Protein AF-0000000073371362 (afdb_homodimer)

Foldseek 3Di:
DDDDPQLLQQVLLCLLVVLCVVVVHDLVRLCVQLVHDSVVNVCSNRSVDDDDPSSLCSSCVSSVHDSVVSSPDDGD/DDDDPQLLQQVLLCLLVVLCVVVVHDLVRLCVQLVHDSVVNVCSNRSVDDDDPSSLCSSCVSSVHDSVVSSPDDGD

Sequence (152 aa):
MNISEETFLVNLGVHVRQLREKKGLSQQGLADDCNINKSQIARLEVAKVNTGIKTLVKIANALDIEPKELLDFTLKMNISEETFLVNLGVHVRQLREKKGLSQQGLADDCNINKSQIARLEVAKVNTGIKTLVKIANALDIEPKELLDFTLK

InterPro domains:
  IPR001387 Cro/C1-type, helix-turn-helix domain [PF01381] (16-70)
  IPR001387 Cro/C1-type, helix-turn-helix domain [PS50943] (16-70)
  IPR001387 Cro/C1-type, helix-turn-helix domain [SM00530] (15-70)
  IPR001387 Cro/C1-type, helix-turn-helix domain [cd00093] (16-70)
  IPR010982 Lambda repressor-like, DNA-binding domain superfamily [G3DSA:1.10.260.40] (2-74)
  IPR010982 Lambda repressor-like, DNA-binding domain superfamily [SSF47413] (8-73)
  IPR050807 Transcriptional regulator/dioxygenase, bacterial-type [PTHR46797] (11-72)

Organism: Flavobacterium johnsoniae (strain ATCC 17061 / DSM 2064 / JCM 8514 / BCRC 14874 / CCUG 350202 / NBRC 14942 / NCIMB 11054 / UW101) (NCBI:txid376686)

pLDDT: mean 96.14, std 4.43, range [72.12, 98.56]

Radius of gyration: 14.93 Å; Cα contacts (8 Å, |Δi|>4): 212; chains: 2; bounding box: 27×41×33 Å

Nearest PDB structures (foldseek):
  1y7y-assembly1_B  TM=9.967E-01  e=3.323E-05  Aeromonas hydrophila
  2b5a-assembly1_A  TM=9.493E-01  e=4.126E-05  [Bacillus] caldolyticus
  3f52-assembly1_A  TM=9.263E-01  e=3.057E-04  Corynebacterium glutamicum
  3f51-assembly1_A  TM=9.437E-01  e=4.976E-04  Corynebacterium glutamicum
  3f52-assembly1_E  TM=8.879E-01  e=7.672E-04  Corynebacterium glutamicum

Secondary structure (DSSP, 8-state):
----HHHHHHHHHHHHHHHHHHTT--HHHHHHHHTS-HHHHHHHHTT-S--BHHHHHHHHHHHTS-HHHHT-----/----HHHHHHHHHHHHHHHHHHTT--HHHHHHHHTS-HHHHHHHHTT-S--BHHHHHHHHHHHTS-HHHHT-----

Structure (mmCIF, N/CA/C/O backbone):
data_AF-0000000073371362-model_v1
#
loop_
_entity.id
_entity.type
_entity.pdbx_description
1 polymer 'Helix-turn-helix domain protein'
#
loop_
_atom_site.group_PDB
_atom_site.id
_atom_site.type_symbol
_atom_site.label_atom_id
_atom_site.label_alt_id
_atom_site.label_comp_id
_atom_site.label_asym_id
_atom_site.label_entity_id
_atom_site.label_seq_id
_atom_site.pdbx_PDB_ins_code
_atom_site.Cartn_x
_atom_site.Cartn_y
_atom_site.Cartn_z
_atom_site.occupancy
_atom_site.B_iso_or_equiv
_atom_site.auth_seq_id
_atom_site.auth_comp_id
_atom_site.auth_asym_id
_atom_site.auth_atom_id
_atom_site.pdbx_PDB_model_num
ATOM 1 N N . MET A 1 1 ? 12.594 -12.391 -0.329 1 72.12 1 MET A N 1
ATOM 2 C CA . MET A 1 1 ? 12.82 -11.508 0.809 1 72.12 1 MET A CA 1
ATOM 3 C C . MET A 1 1 ? 11.758 -11.703 1.878 1 72.12 1 MET A C 1
ATOM 5 O O . MET A 1 1 ? 10.578 -11.891 1.56 1 72.12 1 MET A O 1
ATOM 9 N N . ASN A 1 2 ? 12.133 -12.078 3.119 1 85.88 2 ASN A N 1
ATOM 10 C CA . ASN A 1 2 ? 11.188 -12.438 4.172 1 85.88 2 ASN A CA 1
ATOM 11 C C . ASN A 1 2 ? 10.93 -11.266 5.117 1 85.88 2 ASN A C 1
ATOM 13 O O . ASN A 1 2 ? 11.375 -11.281 6.266 1 85.88 2 ASN A O 1
ATOM 17 N N . ILE A 1 3 ? 10.195 -10.391 4.645 1 89.12 3 ILE A N 1
ATOM 18 C CA . ILE A 1 3 ? 9.867 -9.203 5.438 1 89.12 3 ILE A CA 1
ATOM 19 C C . ILE A 1 3 ? 8.641 -9.477 6.293 1 89.12 3 ILE A C 1
ATOM 21 O O . ILE A 1 3 ? 7.62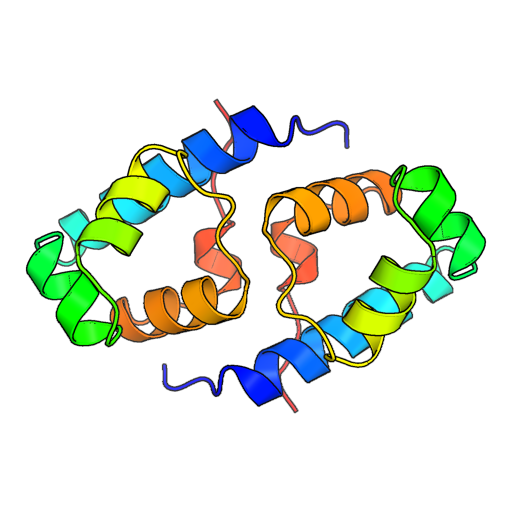9 -9.984 5.801 1 89.12 3 ILE A O 1
ATOM 25 N N . SER A 1 4 ? 8.75 -9.211 7.582 1 95.44 4 SER A N 1
ATOM 26 C CA . SER A 1 4 ? 7.609 -9.32 8.484 1 95.44 4 SER A CA 1
ATOM 27 C C . SER A 1 4 ? 6.586 -8.227 8.227 1 95.44 4 SER A C 1
ATOM 29 O O . SER A 1 4 ? 6.93 -7.043 8.188 1 95.44 4 SER A O 1
ATOM 31 N N . GLU A 1 5 ? 5.305 -8.586 8.086 1 95.81 5 GLU A N 1
ATOM 32 C CA . GLU A 1 5 ? 4.25 -7.617 7.789 1 95.81 5 GLU A CA 1
ATOM 33 C C . GLU A 1 5 ? 4.102 -6.605 8.922 1 95.81 5 GLU A C 1
ATOM 35 O O . GLU A 1 5 ? 3.977 -5.402 8.672 1 95.81 5 GLU A O 1
ATOM 40 N N . GLU A 1 6 ? 4.152 -7.09 10.086 1 95.31 6 GLU A N 1
ATOM 41 C CA . GLU A 1 6 ? 3.967 -6.23 11.25 1 95.31 6 GLU A CA 1
ATOM 42 C C . GLU A 1 6 ? 5.09 -5.203 11.359 1 95.31 6 GLU A C 1
ATOM 44 O O . GLU A 1 6 ? 4.832 -4.016 11.578 1 95.31 6 GLU A O 1
ATOM 49 N N . THR A 1 7 ? 6.305 -5.676 11.242 1 95.75 7 THR A N 1
ATOM 50 C CA . THR A 1 7 ? 7.457 -4.789 11.32 1 95.75 7 THR A CA 1
ATOM 51 C C . THR A 1 7 ? 7.41 -3.746 10.203 1 95.75 7 THR A C 1
ATOM 53 O O . THR A 1 7 ? 7.773 -2.588 10.414 1 95.75 7 THR A O 1
ATOM 56 N N . PHE A 1 8 ? 6.934 -4.148 9.102 1 97.44 8 PHE A N 1
ATOM 57 C CA . PHE A 1 8 ? 6.852 -3.23 7.969 1 97.44 8 PHE A CA 1
ATOM 58 C C . PHE A 1 8 ? 5.855 -2.111 8.258 1 97.44 8 PHE A C 1
ATOM 60 O O . PHE A 1 8 ? 6.129 -0.943 7.969 1 97.44 8 PHE A O 1
ATOM 67 N N . LEU A 1 9 ? 4.738 -2.469 8.836 1 97.19 9 LEU A N 1
ATOM 68 C CA . LEU A 1 9 ? 3.711 -1.479 9.141 1 97.19 9 LEU A CA 1
ATOM 69 C C . LEU A 1 9 ? 4.215 -0.469 10.164 1 97.19 9 LEU A C 1
ATOM 71 O O . LEU A 1 9 ? 3.92 0.725 10.07 1 97.19 9 LEU A O 1
ATOM 75 N N . VAL A 1 10 ? 4.934 -0.967 11.125 1 97.25 10 VAL A N 1
ATOM 76 C CA . VAL A 1 10 ? 5.484 -0.095 12.164 1 97.25 10 VAL A CA 1
ATOM 77 C C . VAL A 1 10 ? 6.457 0.898 11.539 1 97.25 10 VAL A C 1
ATOM 79 O O . VAL A 1 10 ? 6.387 2.1 11.805 1 97.25 10 VAL A 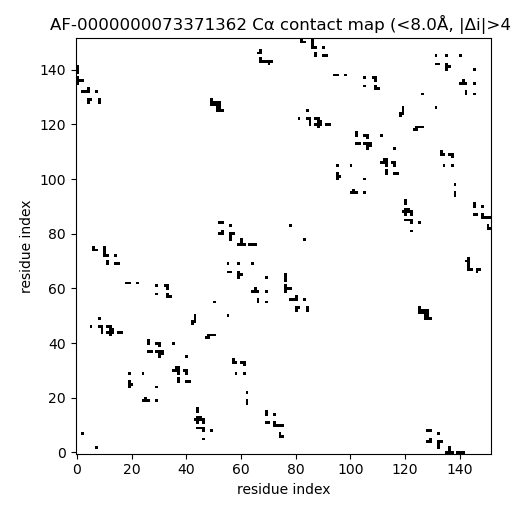O 1
ATOM 82 N N . ASN A 1 11 ? 7.348 0.403 10.695 1 97.69 11 ASN A N 1
ATOM 83 C CA . ASN A 1 11 ? 8.328 1.266 10.047 1 97.69 11 ASN A CA 1
ATOM 84 C C . ASN A 1 11 ? 7.66 2.25 9.094 1 97.69 11 ASN A C 1
ATOM 86 O O . ASN A 1 11 ? 8.094 3.396 8.969 1 97.69 11 ASN A O 1
ATOM 90 N N . LEU A 1 12 ? 6.613 1.769 8.398 1 97.94 12 LEU A N 1
ATOM 91 C CA . LEU A 1 12 ? 5.855 2.68 7.551 1 97.94 12 LEU A CA 1
ATOM 92 C C . LEU A 1 12 ? 5.277 3.83 8.367 1 97.94 12 LEU A C 1
ATOM 94 O O . LEU A 1 12 ? 5.375 4.992 7.969 1 97.94 12 LEU A O 1
ATOM 98 N N . GLY A 1 13 ? 4.656 3.484 9.43 1 98.25 13 GLY A N 1
ATOM 99 C CA . GLY A 1 13 ? 4.094 4.508 10.297 1 98.25 13 GLY A CA 1
ATOM 100 C C . GLY A 1 13 ? 5.113 5.539 10.742 1 98.25 13 GLY A C 1
ATOM 101 O O . GLY A 1 13 ? 4.844 6.742 10.711 1 98.25 13 GLY A O 1
ATOM 102 N N . VAL A 1 14 ? 6.27 5.059 11.188 1 98.06 14 VAL A N 1
ATOM 103 C CA . VAL A 1 14 ? 7.352 5.934 11.625 1 98.06 14 VAL A CA 1
ATOM 104 C C . VAL A 1 14 ? 7.785 6.84 10.477 1 98.06 14 VAL A C 1
ATOM 106 O O . VAL A 1 14 ? 7.984 8.039 10.664 1 98.06 14 VAL A O 1
ATOM 109 N N . HIS A 1 15 ? 7.922 6.289 9.336 1 98.31 15 HIS A N 1
ATOM 110 C CA . HIS A 1 15 ? 8.359 7.031 8.156 1 98.31 15 HIS A CA 1
ATOM 111 C C . HIS A 1 15 ? 7.344 8.109 7.781 1 98.31 15 HIS A C 1
ATOM 113 O O . HIS A 1 15 ? 7.719 9.234 7.457 1 98.31 15 HIS A O 1
ATOM 119 N N . VAL A 1 16 ? 6.062 7.789 7.793 1 98.31 16 VAL A N 1
ATOM 120 C CA . VAL A 1 16 ? 5.012 8.75 7.492 1 98.31 16 VAL A CA 1
ATOM 121 C C . VAL A 1 16 ? 5.062 9.906 8.492 1 98.31 16 VAL A C 1
ATOM 123 O O . VAL A 1 16 ? 4.953 11.07 8.102 1 98.31 16 VAL A O 1
ATOM 126 N N . ARG A 1 17 ? 5.238 9.508 9.711 1 98.44 17 ARG A N 1
ATOM 127 C CA . ARG A 1 17 ? 5.363 10.531 10.734 1 98.44 17 ARG A CA 1
ATOM 128 C C . ARG A 1 17 ? 6.535 11.469 10.438 1 98.44 17 ARG A C 1
ATOM 130 O O . ARG A 1 17 ? 6.398 12.688 10.516 1 98.44 17 ARG A O 1
ATOM 137 N N . GLN A 1 18 ? 7.66 10.922 10.148 1 98.38 18 GLN A N 1
ATOM 138 C CA . GLN A 1 18 ? 8.852 11.703 9.844 1 98.38 18 GLN A CA 1
ATOM 139 C C . GLN A 1 18 ? 8.617 12.641 8.672 1 98.38 18 GLN A C 1
ATOM 141 O O . GLN A 1 18 ? 9 13.812 8.711 1 98.38 18 GLN A O 1
ATOM 146 N N . LEU A 1 19 ? 8.031 12.172 7.641 1 98.12 19 LEU A N 1
ATOM 147 C CA . LEU A 1 19 ? 7.746 12.969 6.453 1 98.12 19 LEU A CA 1
ATOM 148 C C . LEU A 1 19 ? 6.754 14.086 6.773 1 98.12 19 LEU A C 1
ATOM 150 O O . LEU A 1 19 ? 6.922 15.219 6.316 1 98.12 19 LEU A O 1
ATOM 154 N N . ARG A 1 20 ? 5.723 13.688 7.488 1 98.19 20 ARG A N 1
ATOM 155 C CA . ARG A 1 20 ? 4.727 14.672 7.902 1 98.19 20 ARG A CA 1
ATOM 156 C C . ARG A 1 20 ? 5.375 15.805 8.688 1 98.19 20 ARG A C 1
ATOM 158 O O . ARG A 1 20 ? 5.133 16.984 8.398 1 98.19 20 ARG A O 1
ATOM 165 N N . GLU A 1 21 ? 6.191 15.461 9.656 1 98.44 21 GLU A N 1
ATOM 166 C CA . GLU A 1 21 ? 6.863 16.438 10.508 1 98.44 21 GLU A CA 1
ATOM 167 C C . GLU A 1 21 ? 7.852 17.281 9.703 1 98.44 21 GLU A C 1
ATOM 169 O O . GLU A 1 21 ? 7.992 18.484 9.945 1 98.44 21 GLU A O 1
ATOM 174 N N . LYS A 1 22 ? 8.547 16.656 8.789 1 97.69 22 LYS A N 1
ATOM 175 C CA . LYS A 1 22 ? 9.477 17.375 7.922 1 97.69 22 LYS A CA 1
ATOM 176 C C . LYS A 1 22 ? 8.758 18.438 7.105 1 97.69 22 LYS A C 1
ATOM 178 O O . LYS A 1 22 ? 9.328 19.5 6.816 1 97.69 22 LYS A O 1
ATOM 183 N N . LYS A 1 23 ? 7.488 18.219 6.777 1 96.69 23 LYS A N 1
ATOM 184 C CA . LYS A 1 23 ? 6.672 19.172 6.02 1 96.69 23 LYS A CA 1
ATOM 185 C C . LYS A 1 23 ? 6.02 20.188 6.941 1 96.69 23 LYS A C 1
ATOM 187 O O . LYS A 1 23 ? 5.289 21.062 6.48 1 96.69 23 LYS A O 1
ATOM 192 N N . GLY A 1 24 ? 6.188 19.953 8.234 1 97.62 24 GLY A N 1
ATOM 193 C CA . GLY A 1 24 ? 5.652 20.891 9.219 1 97.62 24 GLY A CA 1
ATOM 194 C C . GLY A 1 24 ? 4.168 20.688 9.469 1 97.62 24 GLY A C 1
ATOM 195 O O . GLY A 1 24 ? 3.482 21.609 9.914 1 97.62 24 GLY A O 1
ATOM 196 N N . LEU A 1 25 ? 3.676 19.578 9.211 1 98.19 25 LEU A N 1
ATOM 197 C CA . LEU A 1 25 ? 2.25 19.297 9.359 1 98.19 25 LEU A CA 1
ATOM 198 C C . LEU A 1 25 ? 1.965 18.594 10.68 1 98.19 25 LEU A C 1
ATOM 200 O O . LEU A 1 25 ? 2.738 17.719 11.102 1 98.19 25 LEU A O 1
ATOM 204 N N . SER A 1 26 ? 0.872 18.938 11.281 1 98.56 26 SER A N 1
ATOM 205 C CA . SER A 1 26 ? 0.309 18.141 12.359 1 98.56 26 SER A CA 1
ATOM 206 C C . SER A 1 26 ? -0.457 16.938 11.82 1 98.56 26 SER A C 1
ATOM 208 O O . SER A 1 26 ? -0.658 16.828 10.609 1 98.56 26 SER A O 1
ATOM 210 N N . GLN A 1 27 ? -0.835 16.047 12.734 1 98.5 27 GLN A N 1
ATOM 211 C CA . GLN A 1 27 ? -1.698 14.945 12.305 1 98.5 27 GLN A CA 1
ATOM 212 C C . GLN A 1 27 ? -2.998 15.469 11.703 1 98.5 27 GLN A C 1
ATOM 214 O O . GLN A 1 27 ? -3.467 14.961 10.688 1 98.5 27 GLN A O 1
ATOM 219 N N . GLN A 1 28 ? -3.596 16.5 12.375 1 98.56 28 GLN A N 1
ATOM 220 C CA . GLN A 1 28 ? -4.809 17.125 11.859 1 98.56 28 GLN A CA 1
ATOM 221 C C . GLN A 1 28 ? -4.559 17.797 10.508 1 98.56 28 GLN A C 1
ATOM 223 O O . GLN A 1 28 ? -5.383 17.672 9.594 1 98.56 28 GLN A O 1
ATOM 228 N N . GLY A 1 29 ? -3.453 18.484 10.43 1 98.38 29 GLY A N 1
ATOM 229 C CA . GLY A 1 29 ? -3.094 19.109 9.172 1 98.38 29 GLY A CA 1
ATOM 230 C C . GLY A 1 29 ? -2.98 18.125 8.023 1 98.38 29 GLY A C 1
ATOM 231 O O . GLY A 1 29 ? -3.512 18.359 6.938 1 98.38 29 GLY A O 1
ATOM 232 N N . LEU A 1 30 ? -2.309 17.047 8.227 1 98.38 30 LEU A N 1
ATOM 233 C CA . LEU A 1 30 ? -2.184 16 7.207 1 98.38 30 LEU A CA 1
ATOM 234 C C . LEU A 1 30 ? -3.541 15.391 6.887 1 98.38 30 LEU A C 1
ATOM 236 O O . LEU A 1 30 ? -3.859 15.148 5.719 1 98.38 30 LEU A O 1
ATOM 240 N N . ALA A 1 31 ? -4.293 15.07 7.914 1 98.38 31 ALA A N 1
ATOM 241 C CA . ALA A 1 31 ? -5.625 14.5 7.742 1 98.38 31 ALA A CA 1
ATOM 242 C C . ALA A 1 31 ? -6.492 15.391 6.859 1 98.38 31 ALA A C 1
ATOM 244 O O . ALA A 1 31 ? -7.184 14.906 5.961 1 98.38 31 ALA A O 1
ATOM 245 N N . ASP A 1 32 ? -6.438 16.656 7.102 1 98 32 ASP A N 1
ATOM 246 C CA . ASP A 1 32 ? -7.195 17.641 6.324 1 98 32 ASP A CA 1
ATOM 247 C C . ASP A 1 32 ? -6.762 17.625 4.859 1 98 32 ASP A C 1
ATOM 249 O O . ASP A 1 32 ? -7.602 17.625 3.959 1 98 32 ASP A O 1
ATOM 253 N N . ASP A 1 33 ? -5.473 17.594 4.656 1 96.75 33 ASP A N 1
ATOM 254 C CA . ASP A 1 33 ? -4.926 17.594 3.303 1 96.75 33 ASP A CA 1
ATOM 255 C C . ASP A 1 33 ? -5.301 16.312 2.557 1 96.75 33 ASP A C 1
ATOM 257 O O . ASP A 1 33 ? -5.473 16.328 1.336 1 96.75 33 ASP A O 1
ATOM 261 N N . CYS A 1 34 ? -5.449 15.242 3.256 1 96.81 34 CYS A N 1
ATOM 262 C CA . CYS A 1 34 ? -5.766 13.945 2.674 1 96.81 34 CYS A CA 1
ATOM 263 C C . CYS A 1 34 ? -7.273 13.742 2.58 1 96.81 34 CYS A C 1
ATOM 265 O O . CYS A 1 34 ? -7.742 12.805 1.928 1 96.81 34 CYS A O 1
ATOM 267 N N . ASN A 1 35 ? -8.039 14.531 3.275 1 96.5 35 ASN A N 1
ATOM 268 C CA . ASN A 1 35 ? -9.484 14.375 3.389 1 96.5 35 ASN A CA 1
ATOM 269 C C . ASN A 1 35 ? -9.859 13.055 4.055 1 96.5 35 ASN A C 1
ATOM 271 O O . ASN A 1 35 ? -10.672 12.305 3.529 1 96.5 35 ASN A O 1
ATOM 275 N N . ILE A 1 36 ? -9.172 12.797 5.09 1 95.94 36 ILE A N 1
ATOM 276 C CA . ILE A 1 36 ? -9.5 11.648 5.934 1 95.94 36 ILE A CA 1
ATOM 277 C C . ILE A 1 36 ? -9.516 12.078 7.402 1 95.94 36 ILE A C 1
ATOM 279 O O .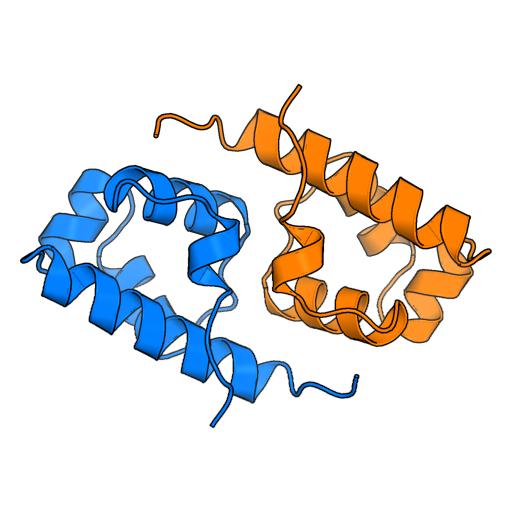 ILE A 1 36 ? -9.227 13.234 7.719 1 95.94 36 ILE A O 1
ATOM 283 N N . ASN A 1 37 ? -9.953 11.172 8.203 1 97.06 37 ASN A N 1
ATOM 284 C CA . ASN A 1 37 ? -10.039 11.484 9.625 1 97.06 37 ASN A CA 1
ATOM 285 C C . ASN A 1 37 ? -8.672 11.438 10.297 1 97.06 37 ASN A C 1
ATOM 287 O O . ASN A 1 37 ? -7.859 10.562 9.992 1 97.06 37 ASN A O 1
ATOM 291 N N . LYS A 1 38 ? -8.492 12.352 11.25 1 98.06 38 LYS A N 1
ATOM 292 C CA . LYS A 1 38 ? -7.25 12.391 12.008 1 98.06 38 LYS A CA 1
ATOM 293 C C . LYS A 1 38 ? -6.961 11.047 12.664 1 98.06 38 LYS A C 1
ATOM 295 O O . LYS A 1 38 ? -5.805 10.641 12.781 1 98.06 38 LYS A O 1
ATOM 300 N N . SER A 1 39 ? -8.008 10.414 13 1 98 39 SER A N 1
ATOM 301 C CA . SER A 1 39 ? -7.848 9.117 13.648 1 98 39 SER A CA 1
ATOM 302 C C . SER A 1 39 ? -7.195 8.109 12.711 1 98 39 SER A C 1
ATOM 304 O O . SER A 1 39 ? -6.469 7.219 13.164 1 98 39 SER A O 1
ATOM 306 N N . GLN A 1 40 ? -7.434 8.195 11.438 1 97.31 40 GLN A N 1
ATOM 307 C CA . GLN A 1 40 ? -6.828 7.289 10.469 1 97.31 40 GLN A CA 1
ATOM 308 C C . GLN A 1 40 ? -5.32 7.512 10.375 1 97.31 40 GLN A C 1
ATOM 310 O O . GLN A 1 40 ? -4.555 6.551 10.266 1 97.31 40 GLN A O 1
ATOM 315 N N . ILE A 1 41 ? -4.922 8.781 10.406 1 98.25 41 ILE A N 1
ATOM 316 C CA . ILE A 1 41 ? -3.504 9.117 10.398 1 98.25 41 ILE A CA 1
ATOM 317 C C . ILE A 1 41 ? -2.836 8.594 11.664 1 98.25 41 ILE A C 1
ATOM 319 O O . ILE A 1 41 ? -1.788 7.949 11.602 1 98.25 41 ILE A O 1
ATOM 323 N N . ALA A 1 42 ? -3.492 8.883 12.797 1 98.38 42 ALA A N 1
ATOM 324 C CA . ALA A 1 42 ? -2.943 8.461 14.086 1 98.38 42 ALA A CA 1
ATOM 325 C C . ALA A 1 42 ? -2.764 6.945 14.133 1 98.38 42 ALA A C 1
ATOM 327 O O . ALA A 1 42 ? -1.705 6.453 14.531 1 98.38 42 ALA A O 1
ATOM 328 N N . ARG A 1 43 ? -3.752 6.199 13.703 1 97.94 43 ARG A N 1
ATOM 329 C CA . ARG A 1 43 ? -3.721 4.742 13.727 1 97.94 43 ARG A CA 1
ATOM 330 C C . ARG A 1 43 ? -2.668 4.199 12.766 1 97.94 43 ARG A C 1
ATOM 332 O O . ARG A 1 43 ? -2.031 3.18 13.047 1 97.94 43 ARG A O 1
ATOM 339 N N . LEU A 1 44 ? -2.49 4.828 11.641 1 97.38 44 LEU A N 1
ATOM 340 C CA . LEU A 1 44 ? -1.465 4.441 10.68 1 97.38 44 LEU A CA 1
ATOM 341 C C . LEU A 1 44 ? -0.069 4.629 11.266 1 97.38 44 LEU A C 1
ATOM 343 O O . LEU A 1 44 ? 0.775 3.734 11.164 1 97.38 44 LEU A O 1
ATOM 347 N N . GLU A 1 45 ? 0.105 5.773 11.922 1 98.06 45 GLU A N 1
ATOM 348 C CA . GLU A 1 45 ? 1.439 6.133 12.398 1 98.06 45 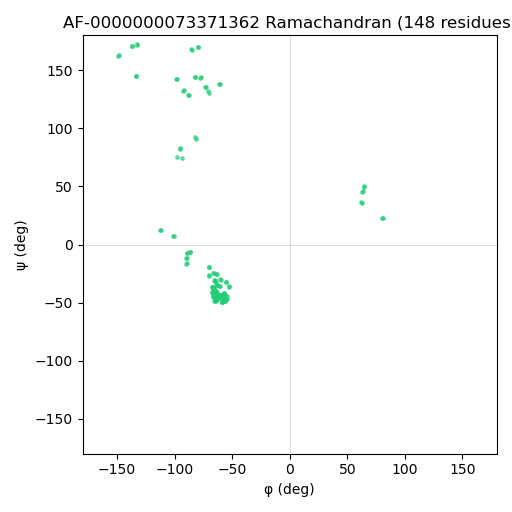GLU A CA 1
ATOM 349 C C . GLU A 1 45 ? 1.877 5.227 13.547 1 98.06 45 GLU A C 1
ATOM 351 O O . GLU A 1 45 ? 3.07 5.117 13.836 1 98.06 45 GLU A O 1
ATOM 356 N N . VAL A 1 46 ? 0.912 4.57 14.188 1 96.62 46 VAL A N 1
ATOM 357 C CA . VAL A 1 46 ? 1.266 3.672 15.289 1 96.62 46 VAL A CA 1
ATOM 358 C C . VAL A 1 46 ? 0.986 2.227 14.883 1 96.62 46 VAL A C 1
ATOM 360 O O . VAL A 1 46 ? 0.93 1.336 15.734 1 96.62 46 VAL A O 1
ATOM 363 N N . ALA A 1 47 ? 0.742 1.944 13.625 1 96.62 47 ALA A N 1
ATOM 364 C CA . ALA A 1 47 ? 0.581 0.619 13.031 1 96.62 47 ALA A CA 1
ATOM 365 C C . ALA A 1 47 ? -0.615 -0.111 13.641 1 96.62 47 ALA A C 1
ATOM 367 O O . ALA A 1 47 ? -0.568 -1.325 13.844 1 96.62 47 ALA A O 1
ATOM 368 N N . LYS A 1 48 ? -1.638 0.556 13.945 1 96.06 48 LYS A N 1
ATOM 369 C CA . LYS A 1 48 ? -2.848 -0.045 14.5 1 96.06 48 LYS A CA 1
ATOM 370 C C . LYS A 1 48 ? -3.816 -0.449 13.391 1 96.06 48 LYS A C 1
ATOM 372 O O . LYS A 1 48 ? -4.789 -1.165 13.641 1 96.06 48 LYS A O 1
ATOM 377 N N . VAL A 1 49 ? -3.609 -0.053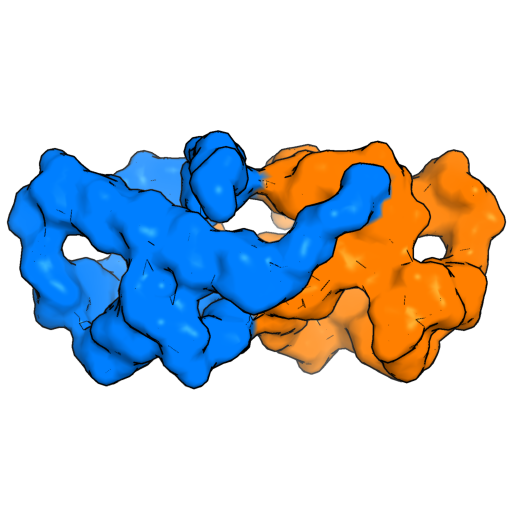 12.211 1 94.44 49 VAL A N 1
ATOM 378 C CA . VAL A 1 49 ? -4.457 -0.41 11.086 1 94.44 49 VAL A CA 1
ATOM 379 C C . VAL A 1 49 ? -3.592 -0.846 9.906 1 94.44 49 VAL A C 1
ATOM 381 O O . VAL A 1 49 ? -2.443 -0.415 9.773 1 94.44 49 VAL A O 1
ATOM 384 N N . ASN A 1 50 ? -4.133 -1.779 9.211 1 95.88 50 ASN A N 1
ATOM 385 C CA . ASN A 1 50 ? -3.547 -2.139 7.922 1 95.88 50 ASN A CA 1
ATOM 386 C C . ASN A 1 50 ? -3.996 -1.187 6.816 1 95.88 50 ASN A C 1
ATOM 388 O O . ASN A 1 50 ? -5.02 -1.419 6.168 1 95.88 50 ASN A O 1
ATOM 392 N N . THR A 1 51 ? -3.244 -0.117 6.582 1 95.88 51 THR A N 1
ATOM 393 C CA . THR A 1 51 ? -3.584 0.958 5.656 1 95.88 51 THR A CA 1
ATOM 394 C C . THR A 1 51 ? -3.732 0.421 4.234 1 95.88 51 THR A C 1
ATOM 396 O O . THR A 1 51 ? -2.939 -0.413 3.793 1 95.88 51 THR A O 1
ATOM 399 N N . GLY A 1 52 ? -4.742 0.896 3.545 1 96.75 52 GLY A N 1
ATOM 400 C CA . GLY A 1 52 ? -4.941 0.529 2.15 1 96.75 52 GLY A CA 1
ATOM 401 C C . GLY A 1 52 ? -4.148 1.394 1.188 1 96.75 52 GLY A C 1
ATOM 402 O O . GLY A 1 52 ? -3.615 2.436 1.577 1 96.75 52 GLY A O 1
ATOM 403 N N . ILE A 1 53 ? -4.086 0.985 0.003 1 97.06 53 ILE A N 1
ATOM 404 C CA . ILE A 1 53 ? -3.316 1.675 -1.026 1 97.06 53 ILE A CA 1
ATOM 405 C C . ILE A 1 53 ? -3.959 3.025 -1.333 1 97.06 53 ILE A C 1
ATOM 407 O O . ILE A 1 53 ? -3.262 4.012 -1.578 1 97.06 53 ILE A O 1
ATOM 411 N N . LYS A 1 54 ? -5.242 3.131 -1.322 1 96.88 54 LYS A N 1
ATOM 412 C CA . LYS A 1 54 ? -5.898 4.402 -1.597 1 96.88 54 LYS A CA 1
ATOM 413 C C . LYS A 1 54 ? -5.48 5.469 -0.587 1 96.88 54 LYS A C 1
ATOM 415 O O . LYS A 1 54 ? -5.199 6.609 -0.96 1 96.88 54 LYS A O 1
ATOM 420 N N . THR A 1 55 ? -5.457 5.07 0.622 1 97.06 55 THR A N 1
ATOM 421 C CA . THR A 1 55 ? -5.035 5.996 1.667 1 97.06 55 THR A CA 1
ATOM 422 C C . THR A 1 55 ? -3.572 6.395 1.481 1 97.06 55 THR A C 1
ATOM 424 O O . THR A 1 55 ? -3.213 7.559 1.663 1 97.06 55 THR A O 1
ATOM 427 N N . LEU A 1 56 ? -2.768 5.449 1.128 1 97.25 56 LEU A N 1
ATOM 428 C CA . LEU A 1 56 ? -1.358 5.723 0.865 1 97.25 56 LEU A CA 1
ATOM 429 C C . LEU A 1 56 ? -1.205 6.777 -0.226 1 97.25 56 LEU A C 1
ATOM 431 O O . LEU A 1 56 ? -0.363 7.672 -0.118 1 97.25 56 LEU A O 1
ATOM 435 N N . VAL A 1 57 ? -1.996 6.676 -1.244 1 97.69 57 VAL A N 1
ATOM 436 C CA . VAL A 1 57 ? -1.947 7.613 -2.361 1 97.69 57 VAL A CA 1
ATOM 437 C C . VAL A 1 57 ? -2.369 9.008 -1.891 1 97.69 57 VAL A C 1
ATOM 439 O O . VAL A 1 57 ? -1.738 10 -2.24 1 97.69 57 VAL A O 1
ATOM 442 N N . LYS A 1 58 ? -3.396 9.07 -1.129 1 97.88 58 LYS A N 1
ATOM 443 C CA . LYS A 1 58 ? -3.836 10.352 -0.577 1 97.88 58 LYS A CA 1
ATOM 444 C C . LYS A 1 58 ? -2.721 11.016 0.23 1 97.88 58 LYS A C 1
ATOM 446 O O . LYS A 1 58 ? -2.477 12.211 0.093 1 97.88 58 LYS A O 1
ATOM 451 N N . ILE A 1 59 ? -2.066 10.203 1.019 1 98.06 59 ILE A N 1
ATOM 452 C CA . ILE A 1 59 ? -1 10.711 1.876 1 98.06 59 ILE A CA 1
ATOM 453 C C . ILE A 1 59 ? 0.167 11.195 1.018 1 98.06 59 ILE A C 1
ATOM 455 O O . ILE A 1 59 ? 0.716 12.273 1.255 1 98.06 59 ILE A O 1
ATOM 459 N N . ALA A 1 60 ? 0.503 10.438 0.084 1 97.88 60 ALA A N 1
ATOM 460 C CA . ALA A 1 60 ? 1.585 10.828 -0.817 1 97.88 60 ALA A CA 1
ATOM 461 C C . ALA A 1 60 ? 1.272 12.148 -1.514 1 97.88 60 ALA A C 1
ATOM 463 O O . ALA A 1 60 ? 2.137 13.023 -1.62 1 97.88 60 ALA A O 1
ATOM 464 N N . ASN A 1 61 ? 0.038 12.289 -1.966 1 97.81 61 ASN A N 1
ATOM 465 C CA . ASN A 1 61 ? -0.391 13.531 -2.6 1 97.81 61 ASN A CA 1
ATOM 466 C C . ASN A 1 61 ? -0.259 14.719 -1.653 1 97.81 61 ASN A C 1
ATOM 468 O O . ASN A 1 61 ? 0.276 15.766 -2.031 1 97.81 61 ASN A O 1
ATOM 472 N N . ALA A 1 62 ? -0.726 14.445 -0.483 1 97.31 62 ALA A N 1
ATOM 473 C CA . ALA A 1 62 ? -0.708 15.516 0.514 1 97.31 62 ALA A CA 1
ATOM 474 C C . ALA A 1 62 ? 0.723 15.938 0.833 1 97.31 62 ALA A C 1
ATOM 476 O O . ALA A 1 62 ? 0.984 17.125 1.085 1 97.31 62 ALA A O 1
ATOM 477 N N . LEU A 1 63 ? 1.64 15.016 0.82 1 97.56 63 LEU A N 1
ATOM 478 C CA . LEU A 1 63 ? 3.035 15.273 1.159 1 97.56 63 LEU A CA 1
ATOM 479 C C . LEU A 1 63 ? 3.832 15.672 -0.08 1 97.56 63 LEU A C 1
ATOM 481 O O . LEU A 1 63 ? 5.02 15.984 0.015 1 97.56 63 LEU A O 1
ATOM 485 N N . ASP A 1 64 ? 3.271 15.594 -1.211 1 96.94 64 ASP A N 1
ATOM 486 C CA . ASP A 1 64 ? 3.873 15.961 -2.49 1 96.94 64 ASP A CA 1
ATOM 487 C C . ASP A 1 64 ? 5.059 15.055 -2.818 1 96.94 64 ASP A C 1
ATOM 489 O O . ASP A 1 64 ? 6.145 15.531 -3.145 1 96.94 64 ASP A O 1
ATOM 493 N N . ILE A 1 65 ? 4.871 13.75 -2.729 1 96.31 65 ILE A N 1
ATOM 494 C CA . ILE A 1 65 ? 5.855 12.734 -3.076 1 96.31 65 ILE A CA 1
ATOM 495 C C . ILE A 1 65 ? 5.18 11.602 -3.846 1 96.31 65 ILE A C 1
ATOM 497 O O . ILE A 1 65 ? 3.951 11.562 -3.951 1 96.31 65 ILE A O 1
ATOM 501 N N . GLU A 1 66 ? 6.008 10.664 -4.406 1 96.06 66 GLU A N 1
ATOM 502 C CA . GLU A 1 66 ? 5.453 9.484 -5.074 1 96.06 66 GLU A CA 1
ATOM 503 C C . GLU A 1 66 ? 5.094 8.398 -4.066 1 96.06 66 GLU A C 1
ATOM 505 O O . GLU A 1 66 ? 5.809 8.195 -3.084 1 96.06 66 GLU A O 1
ATOM 510 N N . PRO A 1 67 ? 4.016 7.664 -4.297 1 96.69 67 PRO A N 1
ATOM 511 C CA . PRO A 1 67 ? 3.6 6.617 -3.361 1 96.69 67 PRO A CA 1
ATOM 512 C C . PRO A 1 67 ? 4.723 5.633 -3.041 1 96.69 67 PRO A C 1
ATOM 514 O O . PRO A 1 67 ? 4.852 5.188 -1.896 1 96.69 67 PRO A O 1
ATOM 517 N N . LYS A 1 68 ? 5.57 5.352 -4.066 1 96.62 68 LYS A N 1
ATOM 518 C CA . LYS A 1 68 ? 6.66 4.41 -3.832 1 96.62 68 LYS A CA 1
ATOM 519 C C . LYS A 1 68 ? 7.645 4.953 -2.801 1 96.62 68 LYS A C 1
ATOM 521 O O . LYS A 1 68 ? 8.305 4.188 -2.102 1 96.62 68 LYS A O 1
ATOM 526 N N . GLU A 1 69 ? 7.715 6.273 -2.662 1 96.5 69 GLU A N 1
ATOM 527 C CA . GLU A 1 69 ? 8.625 6.906 -1.718 1 96.5 69 GLU A CA 1
ATOM 528 C C . GLU A 1 69 ? 8.18 6.672 -0.277 1 96.5 69 GLU A C 1
ATOM 530 O O . GLU A 1 69 ? 9.008 6.684 0.643 1 96.5 69 GLU A O 1
ATOM 535 N N . LEU A 1 70 ? 6.887 6.473 -0.053 1 97.31 70 LEU A N 1
ATOM 536 C CA . LEU A 1 70 ? 6.375 6.172 1.279 1 97.31 70 LEU A CA 1
ATOM 537 C C . LEU A 1 70 ? 6.875 4.816 1.762 1 97.31 70 LEU A C 1
ATOM 539 O O . LEU A 1 70 ? 6.98 4.582 2.969 1 97.31 70 LEU A O 1
ATOM 543 N N . LEU A 1 71 ? 7.223 3.947 0.745 1 97.06 71 LEU A N 1
ATOM 544 C CA . LEU A 1 71 ? 7.68 2.609 1.111 1 97.06 71 LEU A CA 1
ATOM 545 C C . LEU A 1 71 ? 9.195 2.512 1.032 1 97.06 71 LEU A C 1
ATOM 547 O O . LEU A 1 71 ? 9.758 1.415 1.097 1 97.06 71 LEU A O 1
ATOM 551 N N . ASP A 1 72 ? 9.805 3.678 0.81 1 95.5 72 ASP A N 1
ATOM 552 C CA . ASP A 1 72 ? 11.258 3.719 0.669 1 95.5 72 ASP A CA 1
ATOM 553 C C . ASP A 1 72 ? 11.93 4.062 1.998 1 95.5 72 ASP A C 1
ATOM 555 O O . ASP A 1 72 ? 12.289 5.215 2.236 1 95.5 72 ASP A O 1
ATOM 559 N N . PHE A 1 73 ? 12.078 3.023 2.768 1 94.62 73 PHE A N 1
ATOM 560 C CA . PHE A 1 73 ? 12.742 3.162 4.059 1 94.62 73 PHE A CA 1
ATOM 561 C C . PHE A 1 73 ? 13.477 1.883 4.43 1 94.62 73 PHE A C 1
ATOM 563 O O . PHE A 1 73 ? 13.273 0.839 3.807 1 94.62 73 PHE A O 1
ATOM 570 N N . THR A 1 74 ? 14.375 2.031 5.371 1 90.06 74 THR A N 1
ATOM 571 C CA . THR A 1 74 ? 15.094 0.868 5.875 1 90.06 74 THR A CA 1
ATOM 572 C C . THR A 1 74 ? 14.383 0.274 7.086 1 90.06 74 THR A C 1
ATOM 574 O O . THR A 1 74 ? 13.883 1.009 7.941 1 90.06 74 THR A O 1
ATOM 577 N N . LEU A 1 75 ? 14.234 -1.05 7.031 1 87.38 75 LEU A N 1
ATOM 578 C CA . LEU A 1 75 ? 13.578 -1.727 8.141 1 87.38 75 LEU A CA 1
ATOM 579 C C . LEU A 1 75 ? 14.484 -1.776 9.367 1 87.38 75 LEU A C 1
ATOM 581 O O . LEU A 1 75 ? 15.688 -2.012 9.242 1 87.38 75 LEU A O 1
ATOM 585 N N . LYS A 1 76 ? 13.891 -1.486 10.422 1 73.75 76 LYS A N 1
ATOM 586 C CA . LYS A 1 76 ? 14.625 -1.631 11.672 1 73.75 76 LYS A CA 1
ATOM 587 C C . LYS A 1 76 ? 14.18 -2.871 12.438 1 73.75 76 LYS A C 1
ATOM 589 O O . LYS A 1 76 ? 13 -3.246 12.383 1 73.75 76 LYS A O 1
ATOM 594 N N . MET B 1 1 ? 1.653 16.141 -5.996 1 72.62 1 MET B N 1
ATOM 595 C CA . MET B 1 1 ? 1.379 15.242 -7.109 1 72.62 1 MET B CA 1
ATOM 596 C C . MET B 1 1 ? -0.043 14.695 -7.031 1 72.62 1 MET B C 1
ATOM 598 O O . MET B 1 1 ? -0.524 14.367 -5.949 1 72.62 1 MET B O 1
ATOM 602 N N . ASN B 1 2 ? -0.9 15 -8.023 1 85.56 2 ASN B N 1
ATOM 603 C CA . ASN B 1 2 ? -2.326 14.688 -7.977 1 85.56 2 ASN B CA 1
ATOM 604 C C . ASN B 1 2 ? -2.635 13.352 -8.648 1 85.56 2 ASN B C 1
ATOM 606 O O . ASN B 1 2 ? -3.236 13.32 -9.719 1 85.56 2 ASN B O 1
ATOM 610 N N . ILE B 1 3 ? -2.301 12.375 -7.977 1 88.81 3 ILE B N 1
ATOM 611 C CA . ILE B 1 3 ? -2.525 11.031 -8.5 1 88.81 3 ILE B CA 1
ATOM 612 C C . ILE B 1 3 ? -3.92 10.555 -8.102 1 88.81 3 ILE B C 1
ATOM 614 O O . ILE B 1 3 ? -4.316 10.672 -6.941 1 88.81 3 ILE B O 1
ATOM 618 N N . SER B 1 4 ? -4.684 10.094 -9.086 1 95.38 4 SER B N 1
ATOM 619 C CA . SER B 1 4 ? -5.992 9.508 -8.82 1 95.38 4 SER B CA 1
ATOM 620 C C . SER B 1 4 ? -5.855 8.148 -8.133 1 95.38 4 SER B C 1
ATOM 622 O O . SER B 1 4 ? -5.117 7.281 -8.609 1 95.38 4 SER B O 1
ATOM 624 N N . GLU B 1 5 ? -6.598 7.918 -7.047 1 95.81 5 GLU B N 1
ATOM 625 C CA . GLU B 1 5 ? -6.516 6.668 -6.293 1 95.81 5 GLU B CA 1
ATOM 626 C C . GLU B 1 5 ? -6.961 5.484 -7.145 1 95.81 5 GLU B C 1
ATOM 628 O O . GLU B 1 5 ? -6.316 4.434 -7.141 1 95.81 5 GLU B O 1
ATOM 633 N N . GLU B 1 6 ? -7.98 5.691 -7.852 1 95.38 6 GLU B N 1
ATOM 634 C CA . GLU B 1 6 ? -8.539 4.613 -8.664 1 95.38 6 GLU B CA 1
ATOM 635 C C . GLU B 1 6 ? -7.57 4.191 -9.766 1 95.38 6 GLU B C 1
ATOM 637 O O . GLU B 1 6 ? -7.336 2.998 -9.969 1 95.38 6 GLU B O 1
ATOM 642 N N . THR B 1 7 ? -7.062 5.172 -10.461 1 95.75 7 THR B N 1
ATOM 643 C CA . THR B 1 7 ? -6.109 4.891 -11.531 1 95.75 7 THR B CA 1
ATOM 644 C C . THR B 1 7 ? -4.871 4.191 -10.977 1 95.75 7 THR B C 1
ATOM 646 O O . THR B 1 7 ? -4.32 3.299 -11.625 1 95.75 7 THR B O 1
ATOM 649 N N . PHE B 1 8 ? -4.5 4.559 -9.82 1 97.44 8 PHE B N 1
ATOM 650 C CA . PHE B 1 8 ? -3.322 3.955 -9.211 1 97.44 8 PHE B CA 1
ATOM 651 C C . PHE B 1 8 ? -3.562 2.479 -8.914 1 97.44 8 PHE B C 1
ATOM 653 O O . PHE B 1 8 ? -2.695 1.641 -9.172 1 97.44 8 PHE B O 1
ATOM 660 N N . LEU B 1 9 ? -4.738 2.176 -8.406 1 97.19 9 LEU B N 1
ATOM 661 C CA . LEU B 1 9 ? -5.066 0.793 -8.078 1 97.19 9 LEU B CA 1
ATOM 662 C C . LEU B 1 9 ? -5.09 -0.077 -9.328 1 97.19 9 LEU B C 1
ATOM 664 O O . LEU B 1 9 ? -4.648 -1.228 -9.297 1 97.19 9 LEU B O 1
ATOM 668 N N . VAL B 1 10 ? -5.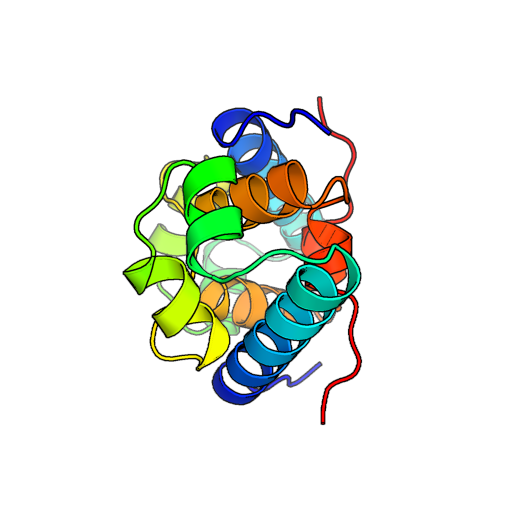621 0.477 -10.383 1 97.25 10 VAL B N 1
ATOM 669 C CA . VAL B 1 10 ? -5.691 -0.255 -11.641 1 97.25 10 VAL B CA 1
ATOM 670 C C . VAL B 1 10 ? -4.281 -0.562 -12.141 1 97.25 10 VAL B C 1
ATOM 672 O O . VAL B 1 10 ? -3.98 -1.697 -12.516 1 97.25 10 VAL B O 1
ATOM 675 N N . ASN B 1 11 ? -3.422 0.436 -12.125 1 97.69 11 ASN B N 1
ATOM 676 C CA . ASN B 1 11 ? -2.049 0.252 -12.586 1 97.69 11 ASN B CA 1
ATOM 677 C C . ASN B 1 11 ? -1.277 -0.703 -11.68 1 97.69 11 ASN B C 1
ATOM 679 O O . ASN B 1 11 ? -0.456 -1.488 -12.156 1 97.69 11 ASN B O 1
ATOM 683 N N . LEU B 1 12 ? -1.538 -0.607 -10.367 1 97.94 12 LEU B N 1
ATOM 684 C CA . LEU B 1 12 ? -0.927 -1.562 -9.453 1 97.94 12 LEU B CA 1
ATOM 685 C C . LEU B 1 12 ? -1.319 -2.99 -9.812 1 97.94 12 LEU B C 1
ATOM 687 O O . LEU B 1 12 ? -0.466 -3.879 -9.859 1 97.94 12 LEU B O 1
ATOM 691 N N . GLY B 1 13 ? -2.576 -3.18 -9.992 1 98.25 13 GLY B N 1
ATOM 692 C CA . GLY B 1 13 ? -3.051 -4.5 -10.367 1 98.25 13 GLY B CA 1
ATOM 693 C C . GLY B 1 13 ? -2.379 -5.043 -11.617 1 98.25 13 GLY B C 1
ATOM 694 O O . GLY B 1 13 ? -1.967 -6.203 -11.648 1 98.25 13 GLY B O 1
ATOM 695 N N . VAL B 1 14 ? -2.295 -4.203 -12.641 1 98.06 14 VAL B N 1
ATOM 696 C CA . VAL B 1 14 ? -1.655 -4.578 -13.898 1 98.06 14 VAL B CA 1
ATOM 697 C C . VAL B 1 14 ? -0.193 -4.938 -13.648 1 98.06 14 VAL B C 1
ATOM 699 O O . VAL B 1 14 ? 0.306 -5.938 -14.164 1 98.06 14 VAL B O 1
ATOM 702 N N . HIS B 1 15 ? 0.472 -4.164 -12.867 1 98.31 15 HIS B N 1
ATOM 703 C CA . HIS B 1 15 ? 1.881 -4.379 -12.562 1 98.31 15 HIS B CA 1
ATOM 704 C C . HIS B 1 15 ? 2.088 -5.688 -11.805 1 98.31 15 HIS B C 1
ATOM 706 O O . HIS B 1 15 ? 3.021 -6.438 -12.102 1 98.31 15 HIS B O 1
ATOM 712 N N . VAL B 1 16 ? 1.254 -5.969 -10.82 1 98.31 16 VAL B N 1
ATOM 713 C CA . VAL B 1 16 ? 1.338 -7.215 -10.062 1 98.31 16 VAL B CA 1
ATOM 714 C C . VAL B 1 16 ? 1.153 -8.406 -11 1 98.31 16 VAL B C 1
ATOM 716 O O . VAL B 1 16 ? 1.89 -9.391 -10.914 1 98.31 16 VAL B O 1
ATOM 719 N N . ARG B 1 17 ? 0.196 -8.234 -11.852 1 98.44 17 ARG B N 1
ATOM 720 C CA . ARG B 1 17 ? -0.026 -9.289 -12.828 1 98.44 17 ARG B CA 1
ATOM 721 C C . ARG B 1 17 ? 1.223 -9.523 -13.672 1 98.44 17 ARG B C 1
ATOM 723 O O . ARG B 1 17 ? 1.634 -10.672 -13.883 1 98.44 17 ARG B O 1
ATOM 730 N N . GLN B 1 18 ? 1.787 -8.5 -14.188 1 98.38 18 GLN B N 1
ATOM 731 C CA . GLN B 1 18 ? 2.986 -8.586 -15.016 1 98.38 18 GLN B CA 1
ATOM 732 C C . GLN B 1 18 ? 4.125 -9.266 -14.258 1 98.38 18 GLN B C 1
ATOM 734 O O . GLN B 1 18 ? 4.812 -10.125 -14.812 1 98.38 18 GLN B O 1
ATOM 739 N N . LEU B 1 19 ? 4.352 -8.906 -13.047 1 98.12 19 LEU B N 1
ATOM 740 C CA . LEU B 1 19 ? 5.41 -9.477 -12.227 1 98.12 19 LEU B CA 1
ATOM 741 C C . LEU B 1 19 ? 5.145 -10.961 -11.961 1 98.12 19 LEU B C 1
ATOM 743 O O . LEU B 1 19 ? 6.062 -11.781 -12.016 1 98.12 19 LEU B O 1
ATOM 747 N N . ARG B 1 20 ? 3.904 -11.203 -11.609 1 98.19 20 ARG B N 1
ATOM 748 C CA . ARG B 1 20 ? 3.51 -12.594 -11.367 1 98.19 20 ARG B CA 1
ATOM 749 C C . ARG B 1 20 ? 3.791 -13.461 -12.586 1 98.19 20 ARG B C 1
ATOM 751 O O . ARG B 1 20 ? 4.387 -14.531 -12.469 1 98.19 20 ARG B O 1
ATOM 758 N N . GLU B 1 21 ? 3.371 -12.992 -13.742 1 98.44 21 GLU B N 1
ATOM 759 C CA . GLU B 1 21 ? 3.545 -13.727 -14.992 1 98.44 21 GLU B CA 1
ATOM 760 C C . GLU B 1 21 ? 5.02 -13.859 -15.352 1 98.44 21 GLU B C 1
ATOM 762 O O . GLU B 1 21 ? 5.449 -14.898 -15.867 1 98.44 21 GLU B O 1
ATOM 767 N N . LYS B 1 22 ? 5.781 -12.82 -15.117 1 97.69 22 LYS B N 1
ATOM 768 C CA . LYS B 1 22 ? 7.219 -12.852 -15.367 1 97.69 22 LYS B CA 1
ATOM 769 C C . LYS B 1 22 ? 7.902 -13.93 -14.531 1 97.69 22 LYS B C 1
ATOM 771 O O . LYS B 1 22 ? 8.883 -14.539 -14.969 1 97.69 22 LYS B O 1
ATOM 776 N N . LYS B 1 23 ? 7.363 -14.234 -13.352 1 96.69 23 LYS B N 1
ATOM 777 C CA . LYS B 1 23 ? 7.895 -15.266 -12.461 1 96.69 23 LYS B CA 1
ATOM 778 C C . LYS B 1 23 ? 7.332 -16.641 -12.805 1 96.69 23 LYS B C 1
ATOM 780 O O . LYS B 1 23 ? 7.66 -17.625 -12.148 1 96.69 23 LYS B O 1
ATOM 785 N N . GLY B 1 24 ? 6.383 -16.625 -13.734 1 97.56 24 GLY B N 1
ATOM 786 C CA . GLY B 1 24 ? 5.793 -17.875 -14.188 1 97.56 24 GLY B CA 1
ATOM 787 C C . GLY B 1 24 ? 4.734 -18.406 -13.242 1 97.56 24 GLY B C 1
ATOM 788 O O . GLY B 1 24 ? 4.465 -19.609 -13.227 1 97.56 24 GLY B O 1
ATOM 789 N N . LEU B 1 25 ? 4.172 -17.609 -12.484 1 98.19 25 LEU B N 1
ATOM 790 C CA . LEU B 1 25 ? 3.186 -18.031 -11.492 1 98.19 25 LEU B CA 1
ATOM 791 C C . LEU B 1 25 ? 1.769 -17.812 -12.008 1 98.19 25 LEU B C 1
ATOM 793 O O . LEU B 1 25 ? 1.493 -16.812 -12.672 1 98.19 25 LEU B O 1
ATOM 797 N N . SER B 1 26 ? 0.903 -18.719 -11.688 1 98.56 26 SER B N 1
ATOM 798 C CA . SER B 1 26 ? -0.532 -18.5 -11.828 1 98.56 26 SER B CA 1
ATOM 799 C C . SER B 1 26 ? -1.082 -17.672 -10.672 1 98.56 26 SER B C 1
ATOM 801 O O . SER B 1 26 ? -0.369 -17.406 -9.703 1 98.56 26 SER B O 1
ATOM 803 N N . GLN B 1 27 ? -2.34 -17.25 -10.82 1 98.5 27 GLN B N 1
ATOM 804 C CA . GLN B 1 27 ? -2.979 -16.594 -9.688 1 98.5 27 GLN B CA 1
ATOM 805 C C . GLN B 1 27 ? -3.002 -17.5 -8.469 1 98.5 27 GLN B C 1
ATOM 807 O O . GLN B 1 27 ? -2.744 -17.047 -7.348 1 98.5 27 GLN B O 1
ATOM 812 N N . GLN B 1 28 ? -3.336 -18.797 -8.703 1 98.56 28 GLN B N 1
ATOM 813 C CA . GLN B 1 28 ? -3.334 -19.781 -7.617 1 98.56 28 GLN B CA 1
ATOM 814 C C . GLN B 1 28 ? -1.934 -19.953 -7.039 1 98.56 28 GLN B C 1
ATOM 816 O O . GLN B 1 28 ? -1.762 -20.031 -5.82 1 98.56 28 GLN B O 1
ATOM 821 N N . GLY B 1 29 ? -0.98 -20.047 -7.934 1 98.38 29 GLY B N 1
ATOM 822 C CA . GLY B 1 29 ? 0.4 -20.172 -7.492 1 98.38 29 GLY B CA 1
ATOM 823 C C . GLY B 1 29 ? 0.851 -19.031 -6.609 1 98.38 29 GLY B C 1
ATOM 824 O O . GLY B 1 29 ? 1.46 -19.25 -5.559 1 98.38 29 GLY B O 1
ATOM 825 N N . LEU B 1 30 ? 0.578 -17.844 -7 1 98.38 30 LEU B N 1
ATOM 826 C CA . LEU B 1 30 ? 0.92 -16.672 -6.203 1 98.38 30 LEU B CA 1
ATOM 827 C C . LEU B 1 30 ? 0.159 -16.656 -4.883 1 98.38 30 LEU B C 1
ATOM 829 O O . LEU B 1 30 ? 0.727 -16.344 -3.832 1 98.38 30 LEU B O 1
ATOM 833 N N . ALA B 1 31 ? -1.129 -16.938 -4.953 1 98.38 31 ALA B N 1
ATOM 834 C CA . ALA B 1 31 ? -1.964 -16.984 -3.756 1 98.38 31 ALA B CA 1
ATOM 835 C C . ALA B 1 31 ? -1.392 -17.969 -2.734 1 98.38 31 ALA B C 1
ATOM 837 O O . ALA B 1 31 ? -1.327 -17.672 -1.542 1 98.38 31 ALA B O 1
ATOM 838 N N . ASP B 1 32 ? -0.982 -19.094 -3.197 1 98.06 32 ASP B N 1
ATOM 839 C CA . ASP B 1 32 ? -0.392 -20.109 -2.338 1 98.06 32 ASP B CA 1
ATOM 840 C C . ASP B 1 32 ? 0.893 -19.609 -1.685 1 98.06 32 ASP B C 1
ATOM 842 O O . ASP B 1 32 ? 1.099 -19.797 -0.483 1 98.06 32 ASP B O 1
ATOM 846 N N . ASP B 1 33 ? 1.719 -18.969 -2.477 1 96.75 33 ASP B N 1
ATOM 847 C CA . ASP B 1 33 ? 2.986 -18.438 -1.979 1 96.75 33 ASP B CA 1
ATOM 848 C C . ASP B 1 33 ? 2.76 -17.328 -0.948 1 96.75 33 ASP B C 1
ATOM 850 O O . ASP B 1 33 ? 3.561 -17.172 -0.026 1 96.75 33 ASP B O 1
ATOM 854 N N . CYS B 1 34 ? 1.703 -16.609 -1.07 1 96.81 34 CYS B N 1
ATOM 855 C CA . CYS B 1 34 ? 1.378 -15.5 -0.187 1 96.81 34 CYS B CA 1
ATOM 856 C C . CYS B 1 34 ? 0.555 -15.969 1.006 1 96.81 34 CYS B C 1
ATOM 858 O O . CYS B 1 34 ? 0.36 -15.227 1.967 1 96.81 34 CYS B O 1
ATOM 860 N N . ASN B 1 35 ? -0.007 -17.125 0.923 1 96.56 35 ASN B N 1
ATOM 861 C CA . ASN B 1 35 ? -0.925 -17.672 1.924 1 96.56 35 ASN B CA 1
ATOM 862 C C . ASN B 1 35 ? -2.191 -16.812 2.027 1 96.56 35 ASN B C 1
ATOM 864 O O . ASN B 1 35 ? -2.584 -16.406 3.123 1 96.56 35 ASN B O 1
ATOM 868 N N . ILE B 1 36 ? -2.691 -16.5 0.912 1 96 36 ILE B N 1
ATOM 869 C CA . ILE B 1 36 ? -3.98 -15.828 0.829 1 96 36 ILE B CA 1
ATOM 870 C C . ILE B 1 36 ? -4.859 -16.516 -0.215 1 96 36 ILE B C 1
ATOM 872 O O . ILE B 1 36 ? -4.426 -17.469 -0.868 1 96 36 ILE B O 1
ATOM 876 N N . ASN B 1 37 ? -6.074 -16.078 -0.242 1 97.06 37 ASN B N 1
ATOM 877 C CA . ASN B 1 37 ? -7.012 -16.688 -1.181 1 97.06 37 ASN B CA 1
ATOM 878 C C . ASN B 1 37 ? -6.793 -16.172 -2.602 1 97.06 37 ASN B C 1
ATOM 880 O O . ASN B 1 37 ? -6.523 -14.992 -2.807 1 97.06 37 ASN B O 1
ATOM 884 N N . LYS B 1 38 ? -6.977 -17.109 -3.555 1 98.06 38 LYS B N 1
ATOM 885 C CA . LYS B 1 38 ? -6.84 -16.766 -4.965 1 98.06 38 LYS B CA 1
ATOM 886 C C . LYS B 1 38 ? -7.762 -15.602 -5.332 1 98.06 38 LYS B C 1
ATOM 888 O O . LYS B 1 38 ? -7.406 -14.758 -6.16 1 98.06 38 LYS B O 1
ATOM 893 N N . SER B 1 39 ? -8.844 -15.57 -4.664 1 98 39 SER B N 1
ATOM 894 C CA . SER B 1 39 ? -9.805 -14.508 -4.941 1 98 39 SER B CA 1
ATOM 895 C C . SER B 1 39 ? -9.227 -13.141 -4.586 1 98 39 SER B C 1
ATOM 897 O O . SER B 1 39 ? -9.57 -12.141 -5.219 1 98 39 SER B O 1
ATOM 899 N N . GLN B 1 40 ? -8.391 -13.062 -3.584 1 97.31 40 GLN B N 1
ATOM 900 C CA . GLN B 1 40 ? -7.766 -11.797 -3.193 1 97.31 40 GLN B CA 1
ATOM 901 C C . GLN B 1 40 ? -6.801 -11.305 -4.266 1 97.31 40 GLN B C 1
ATOM 903 O O . GLN B 1 40 ? -6.742 -10.109 -4.555 1 97.31 40 GLN B O 1
ATOM 908 N N . ILE B 1 41 ? -6.055 -12.242 -4.836 1 98.25 41 ILE B N 1
ATOM 909 C CA . ILE B 1 41 ? -5.137 -11.914 -5.922 1 98.25 41 ILE B CA 1
ATOM 910 C C . ILE B 1 41 ? -5.926 -11.422 -7.133 1 98.25 41 ILE B C 1
ATOM 912 O O . ILE B 1 41 ? -5.609 -10.383 -7.715 1 98.25 41 ILE B O 1
ATOM 916 N N . ALA B 1 42 ? -6.965 -12.203 -7.473 1 98.38 42 ALA B N 1
ATOM 917 C CA . ALA B 1 42 ? -7.785 -11.859 -8.633 1 98.38 42 ALA B CA 1
ATOM 918 C C . ALA B 1 42 ? -8.398 -10.469 -8.484 1 98.38 42 ALA B C 1
ATOM 920 O O . ALA B 1 42 ? -8.336 -9.656 -9.406 1 98.38 42 ALA B O 1
ATOM 921 N N . ARG B 1 43 ? -8.953 -10.164 -7.328 1 97.94 43 ARG B N 1
ATOM 922 C CA . ARG B 1 43 ? -9.602 -8.883 -7.066 1 97.94 43 ARG B CA 1
ATOM 923 C C . ARG B 1 43 ? -8.586 -7.746 -7.078 1 97.94 43 ARG B C 1
ATOM 925 O O . ARG B 1 43 ? -8.898 -6.633 -7.508 1 97.94 43 ARG B O 1
ATOM 932 N N . LEU B 1 44 ? -7.391 -7.977 -6.59 1 97.38 44 LEU B N 1
ATOM 933 C CA . LEU B 1 44 ? -6.324 -6.98 -6.609 1 97.38 44 LEU B CA 1
ATOM 934 C C . LEU B 1 44 ? -5.918 -6.648 -8.039 1 97.38 44 LEU B C 1
ATOM 936 O O . LEU B 1 44 ? -5.789 -5.477 -8.398 1 97.38 44 LEU B O 1
ATOM 940 N N . GLU B 1 45 ? -5.797 -7.707 -8.844 1 98.06 45 GLU B N 1
ATOM 941 C CA . GLU B 1 45 ? -5.27 -7.527 -10.195 1 98.06 45 GLU B CA 1
ATOM 942 C C . GLU B 1 45 ? -6.266 -6.777 -11.078 1 98.06 45 GLU B C 1
ATOM 944 O O . GLU B 1 45 ? -5.887 -6.219 -12.109 1 98.06 45 GLU B O 1
ATOM 949 N N . VAL B 1 46 ? -7.531 -6.758 -10.672 1 96.62 46 VAL B N 1
ATOM 950 C CA . VAL B 1 46 ? -8.523 -6.043 -11.461 1 96.62 46 VAL B CA 1
ATOM 951 C C . VAL B 1 46 ? -9.023 -4.824 -10.68 1 96.62 46 VAL B C 1
ATOM 953 O O . VAL B 1 46 ? -10.062 -4.25 -11.016 1 96.62 46 VAL B O 1
ATOM 956 N N . ALA B 1 47 ? -8.375 -4.43 -9.609 1 96.62 47 ALA B N 1
ATOM 957 C CA . ALA B 1 47 ? -8.617 -3.223 -8.82 1 96.62 47 ALA B CA 1
ATOM 958 C C . ALA B 1 47 ? -10.008 -3.238 -8.203 1 96.62 47 ALA B C 1
ATOM 960 O O . ALA B 1 47 ? -10.672 -2.199 -8.125 1 96.62 47 ALA B O 1
ATOM 961 N N . LYS B 1 48 ? -10.477 -4.336 -7.824 1 96.19 48 LYS B N 1
ATOM 962 C CA . LYS B 1 48 ? -11.789 -4.457 -7.191 1 96.19 48 LYS B CA 1
ATOM 963 C C . LYS B 1 48 ? -11.688 -4.309 -5.676 1 96.19 48 LYS B C 1
ATOM 965 O O . LYS B 1 48 ? -12.695 -4.172 -4.988 1 96.19 48 LYS B O 1
ATOM 970 N N . VAL B 1 49 ? -10.555 -4.324 -5.121 1 94.5 49 VAL B N 1
ATOM 971 C CA . VAL B 1 49 ? -10.344 -4.16 -3.688 1 94.5 49 VAL B CA 1
ATOM 972 C C . VAL B 1 49 ? -9.219 -3.156 -3.445 1 94.5 49 VAL B C 1
ATOM 974 O O . VAL B 1 49 ? -8.32 -3.002 -4.281 1 94.5 49 VAL B O 1
ATOM 977 N N . ASN B 1 50 ? -9.414 -2.436 -2.393 1 95.94 50 ASN B N 1
ATOM 978 C CA . ASN B 1 50 ? -8.328 -1.604 -1.895 1 95.94 50 ASN B CA 1
ATOM 979 C C . ASN B 1 50 ? -7.352 -2.408 -1.04 1 95.94 50 ASN B C 1
ATOM 981 O O . ASN B 1 50 ? -7.543 -2.541 0.17 1 95.94 50 ASN B O 1
ATOM 985 N N . THR B 1 51 ? -6.309 -2.938 -1.654 1 95.94 51 THR B N 1
ATOM 986 C CA . THR B 1 51 ? -5.344 -3.832 -1.021 1 95.94 51 THR B CA 1
ATOM 987 C C . THR B 1 51 ? -4.641 -3.133 0.138 1 95.94 51 THR B C 1
ATOM 989 O O . THR B 1 51 ? -4.266 -1.963 0.031 1 95.94 51 THR B O 1
ATOM 992 N N . GLY B 1 52 ? -4.469 -3.859 1.23 1 96.69 52 GLY B N 1
ATOM 993 C CA . GLY B 1 52 ? -3.73 -3.334 2.369 1 96.69 52 GLY B CA 1
ATOM 994 C C . GLY B 1 52 ? -2.23 -3.537 2.254 1 96.69 52 GLY B C 1
ATOM 995 O O . GLY B 1 52 ? -1.766 -4.285 1.391 1 96.69 52 GLY B O 1
ATOM 996 N N . ILE B 1 53 ? -1.534 -2.914 3.07 1 97.06 53 ILE B N 1
ATOM 997 C CA . ILE B 1 53 ? -0.076 -2.959 3.051 1 97.06 53 ILE B CA 1
ATOM 998 C C . ILE B 1 53 ? 0.401 -4.359 3.436 1 97.06 53 ILE B C 1
ATOM 1000 O O . ILE B 1 53 ? 1.39 -4.855 2.891 1 97.06 53 ILE B O 1
ATOM 1004 N N . LYS B 1 54 ? -0.236 -5.016 4.332 1 96.88 54 LYS B N 1
ATOM 1005 C CA . LYS B 1 54 ? 0.176 -6.359 4.723 1 96.88 54 LYS B CA 1
ATOM 1006 C C . LYS B 1 54 ? 0.14 -7.312 3.529 1 96.88 54 LYS B C 1
ATOM 1008 O O . LYS B 1 54 ? 1.062 -8.109 3.334 1 96.88 54 LYS B O 1
ATOM 1013 N N . THR B 1 55 ? -0.897 -7.207 2.801 1 97.06 55 THR B N 1
ATOM 1014 C CA . THR B 1 55 ? -1.018 -8.039 1.612 1 97.06 55 THR B CA 1
ATOM 1015 C C . THR B 1 55 ? 0.069 -7.699 0.596 1 97.06 55 THR B C 1
ATOM 1017 O O . THR B 1 55 ? 0.646 -8.594 -0.028 1 97.06 55 THR B O 1
ATOM 1020 N N . LEU B 1 56 ? 0.326 -6.449 0.438 1 97.25 56 LEU B N 1
ATOM 1021 C CA . LEU B 1 56 ? 1.386 -6.008 -0.462 1 97.25 56 LEU B CA 1
ATOM 1022 C C . LEU B 1 56 ? 2.723 -6.633 -0.075 1 97.25 56 LEU B C 1
ATOM 1024 O O . LEU B 1 56 ? 3.486 -7.062 -0.943 1 97.25 56 LEU B O 1
ATOM 1028 N N . VAL B 1 57 ? 3.004 -6.684 1.192 1 97.69 57 VAL B N 1
ATOM 1029 C CA . VAL B 1 57 ? 4.254 -7.246 1.695 1 97.69 57 VAL B CA 1
ATOM 1030 C C . VAL B 1 57 ? 4.301 -8.742 1.397 1 97.69 57 VAL B C 1
ATOM 1032 O O . VAL B 1 57 ? 5.332 -9.258 0.961 1 97.69 57 VAL B O 1
ATOM 1035 N N . LYS B 1 58 ? 3.234 -9.414 1.627 1 97.88 58 LYS B N 1
ATOM 1036 C CA . LYS B 1 58 ? 3.168 -10.844 1.312 1 97.88 58 LYS B CA 1
ATOM 1037 C C . LYS B 1 58 ? 3.469 -11.094 -0.162 1 97.88 58 LYS B C 1
ATOM 1039 O O . LYS B 1 58 ? 4.227 -12 -0.499 1 97.88 58 LYS B O 1
ATOM 1044 N N . ILE B 1 59 ? 2.885 -10.258 -0.984 1 98.06 59 ILE B N 1
ATOM 1045 C CA . ILE B 1 59 ? 3.059 -10.414 -2.426 1 98.06 59 ILE B CA 1
ATOM 1046 C C . ILE B 1 59 ? 4.512 -10.141 -2.801 1 98.06 59 ILE B C 1
ATOM 1048 O O . ILE B 1 59 ? 5.109 -10.883 -3.58 1 98.06 59 ILE B O 1
ATOM 1052 N N . ALA B 1 60 ? 5.039 -9.141 -2.273 1 97.94 60 ALA B N 1
ATOM 1053 C CA . ALA B 1 60 ? 6.434 -8.812 -2.541 1 97.94 60 ALA B CA 1
ATOM 1054 C C . ALA B 1 60 ? 7.355 -9.961 -2.133 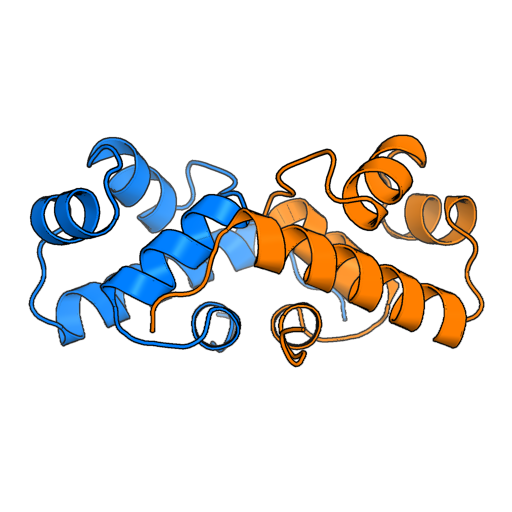1 97.94 60 ALA B C 1
ATOM 1056 O O . ALA B 1 60 ? 8.281 -10.312 -2.871 1 97.94 60 ALA B O 1
ATOM 1057 N N . ASN B 1 61 ? 7.086 -10.539 -0.974 1 97.81 61 ASN B N 1
ATOM 1058 C CA . ASN B 1 61 ? 7.863 -11.68 -0.505 1 97.81 61 ASN B CA 1
ATOM 1059 C C . ASN B 1 61 ? 7.773 -12.852 -1.474 1 97.81 61 ASN B C 1
ATOM 1061 O O . ASN B 1 61 ? 8.789 -13.453 -1.829 1 97.81 61 ASN B O 1
ATOM 1065 N N . ALA B 1 62 ? 6.566 -13.055 -1.855 1 97.38 62 ALA B N 1
ATOM 1066 C CA . ALA B 1 62 ? 6.328 -14.188 -2.75 1 97.38 62 ALA B CA 1
ATOM 1067 C C . ALA B 1 62 ? 7.051 -13.992 -4.082 1 97.38 62 ALA B C 1
ATOM 1069 O O . ALA B 1 62 ? 7.527 -14.953 -4.684 1 97.38 62 ALA B O 1
ATOM 1070 N N . LEU B 1 63 ? 7.129 -12.773 -4.535 1 97.56 63 LEU B N 1
ATOM 1071 C CA . LEU B 1 63 ? 7.738 -12.453 -5.82 1 97.56 63 LEU B CA 1
ATOM 1072 C C . LEU B 1 63 ? 9.234 -12.188 -5.66 1 97.56 63 LEU B C 1
ATOM 1074 O O . LEU B 1 63 ? 9.938 -11.953 -6.645 1 97.56 63 LEU B O 1
ATOM 1078 N N . ASP B 1 64 ? 9.719 -12.133 -4.492 1 97 64 ASP B N 1
ATOM 1079 C CA . ASP B 1 64 ? 11.117 -11.922 -4.16 1 97 64 ASP B CA 1
ATOM 1080 C C . ASP B 1 64 ? 11.586 -10.539 -4.605 1 97 64 ASP B C 1
ATOM 1082 O O . ASP B 1 64 ? 12.609 -10.406 -5.277 1 97 64 ASP B O 1
ATOM 1086 N N . ILE B 1 65 ? 10.844 -9.5 -4.258 1 96.38 65 ILE B N 1
ATOM 1087 C CA . ILE B 1 65 ? 11.172 -8.102 -4.527 1 96.38 65 ILE B CA 1
ATOM 1088 C C . ILE B 1 65 ? 10.875 -7.258 -3.293 1 96.38 65 ILE B C 1
ATOM 1090 O O . ILE B 1 65 ? 10.273 -7.742 -2.332 1 96.38 65 ILE B O 1
ATOM 1094 N N . GLU B 1 66 ? 11.312 -5.961 -3.332 1 96.12 66 GLU B N 1
ATOM 1095 C CA . GLU B 1 66 ? 10.984 -5.043 -2.25 1 96.12 66 GLU B CA 1
ATOM 1096 C C . GLU B 1 66 ? 9.578 -4.461 -2.426 1 96.12 66 GLU B C 1
ATOM 1098 O O . GLU B 1 66 ? 9.164 -4.168 -3.547 1 96.12 66 GLU B O 1
ATOM 1103 N N . PRO B 1 67 ? 8.852 -4.242 -1.35 1 96.75 67 PRO B N 1
ATOM 1104 C CA . PRO B 1 67 ? 7.488 -3.707 -1.446 1 96.75 67 PRO B CA 1
ATOM 1105 C C . PRO B 1 67 ? 7.418 -2.422 -2.268 1 96.75 67 PRO B C 1
ATOM 1107 O O . PRO B 1 67 ? 6.465 -2.219 -3.021 1 96.75 67 PRO B O 1
ATOM 1110 N N . LYS B 1 68 ? 8.477 -1.583 -2.129 1 96.62 68 LYS B N 1
ATOM 1111 C CA . LYS B 1 68 ? 8.477 -0.328 -2.875 1 96.62 68 LYS B CA 1
ATOM 1112 C C . LYS B 1 68 ? 8.492 -0.581 -4.379 1 96.62 68 LYS B C 1
ATOM 1114 O O . LYS B 1 68 ? 8 0.236 -5.16 1 96.62 68 LYS B O 1
ATOM 1119 N N . GLU B 1 69 ? 9.023 -1.743 -4.797 1 96.5 69 GLU B N 1
ATOM 1120 C CA . GLU B 1 69 ? 9.102 -2.086 -6.211 1 96.5 69 GLU B CA 1
ATOM 1121 C C . GLU B 1 69 ? 7.723 -2.381 -6.789 1 96.5 69 GLU B C 1
ATOM 1123 O O . GLU B 1 69 ? 7.504 -2.221 -7.992 1 96.5 69 GLU B O 1
ATOM 1128 N N . LEU B 1 70 ? 6.785 -2.822 -5.965 1 97.31 70 LEU B N 1
ATOM 1129 C CA . LEU B 1 70 ? 5.418 -3.064 -6.41 1 97.31 70 LEU B CA 1
ATOM 1130 C C . LEU B 1 70 ? 4.734 -1.76 -6.801 1 97.31 70 LEU B C 1
ATOM 1132 O O . LEU B 1 70 ? 3.812 -1.758 -7.621 1 97.31 70 LEU B O 1
ATOM 1136 N N . LEU B 1 71 ? 5.266 -0.643 -6.195 1 97.06 71 LEU B N 1
ATOM 1137 C CA . LEU B 1 71 ? 4.652 0.649 -6.48 1 97.06 71 LEU B CA 1
ATOM 1138 C C . LEU B 1 71 ? 5.469 1.424 -7.508 1 97.06 71 LEU B C 1
ATOM 1140 O O . LEU B 1 71 ? 5.234 2.613 -7.73 1 97.06 71 LEU B O 1
ATOM 1144 N N . ASP B 1 72 ? 6.473 0.725 -8.047 1 95.5 72 ASP B N 1
ATOM 1145 C CA . ASP B 1 72 ? 7.367 1.363 -9.008 1 95.5 72 ASP B CA 1
ATOM 1146 C C . ASP B 1 72 ? 6.922 1.083 -10.438 1 95.5 72 ASP B C 1
ATOM 1148 O O . ASP B 1 72 ? 7.453 0.186 -11.094 1 95.5 72 ASP B O 1
ATOM 1152 N N . PHE B 1 73 ? 5.977 1.886 -10.836 1 94.69 73 PHE B N 1
ATOM 1153 C CA . PHE B 1 73 ? 5.465 1.787 -12.203 1 94.69 73 PHE B CA 1
ATOM 1154 C C . PHE B 1 73 ? 5.027 3.154 -12.719 1 94.69 73 PHE B C 1
ATOM 1156 O O . PHE B 1 73 ? 4.906 4.105 -11.938 1 94.69 73 PHE B O 1
ATOM 1163 N N . THR B 1 74 ? 4.887 3.215 -14.016 1 90.19 74 THR B N 1
ATOM 1164 C CA . THR B 1 74 ? 4.395 4.441 -14.633 1 90.19 74 THR B CA 1
ATOM 1165 C C . THR B 1 74 ? 2.877 4.395 -14.797 1 90.19 74 THR B C 1
ATOM 1167 O O . THR B 1 74 ? 2.318 3.355 -15.156 1 90.19 74 THR B O 1
ATOM 1170 N N . LEU B 1 75 ? 2.26 5.504 -14.375 1 87.56 75 LEU B N 1
ATOM 1171 C CA . LEU B 1 75 ? 0.807 5.57 -14.492 1 87.56 75 LEU B CA 1
ATOM 1172 C C . LEU B 1 75 ? 0.385 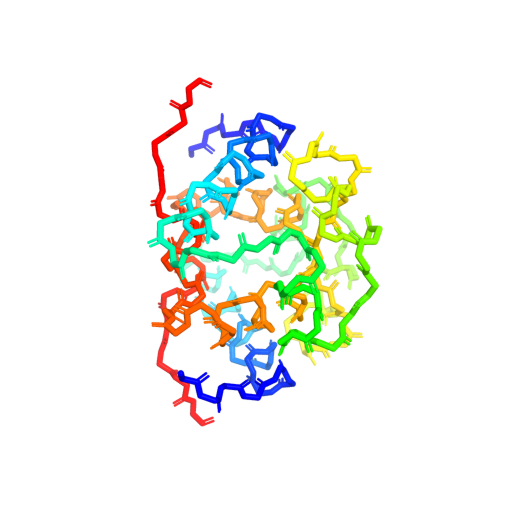5.762 -15.945 1 87.56 75 LEU B C 1
ATOM 1174 O O . LEU B 1 75 ? 1.012 6.527 -16.688 1 87.56 75 LEU B O 1
ATOM 1178 N N . LYS B 1 76 ? -0.555 5.031 -16.281 1 74.06 76 LYS B N 1
ATOM 1179 C CA . LYS B 1 76 ? -1.131 5.223 -17.609 1 74.06 76 LYS B CA 1
ATOM 1180 C C . LYS B 1 76 ? -2.48 5.926 -17.516 1 74.06 76 LYS B C 1
ATOM 1182 O O . LYS B 1 76 ? -3.227 5.738 -16.562 1 74.06 76 LYS B O 1
#

Solvent-accessible surface area (backbone atoms only — not comparable to full-atom values): 8120 Å² total; per-residue (Å²): 80,91,72,56,49,67,58,49,38,41,46,37,10,49,47,50,48,52,54,38,49,73,71,68,41,49,63,60,54,47,14,60,64,42,70,50,54,42,64,57,48,54,32,34,41,66,40,72,47,73,55,32,50,49,58,47,37,34,48,19,30,57,70,56,46,56,56,30,57,67,53,64,71,81,84,123,80,91,70,55,47,66,58,48,38,41,47,38,9,49,48,52,48,52,54,37,50,75,71,69,40,50,62,59,53,48,15,59,61,40,71,50,56,43,65,58,48,54,32,35,41,66,40,72,49,73,54,31,49,48,58,46,37,34,46,20,31,56,69,56,47,56,56,29,57,66,53,62,71,81,86,123